Protein AF-A0A432TYW6-F1 (afdb_monomer)

Mean predicted aligned error: 4.81 Å

Secondary structure (DSSP, 8-state):
--SSSS-S------HHHHHHSTTSHHHHHHHT---SSHHHHHHHHHHHHHHH--SS---------

Sequence (65 aa):
FAEDGKIKSYQILAPTEWNFHPQGVLSRMIEAVTYKNEQDLVNQIKLLVDVVDPCVGYSIEIDRL

Radius of gyration: 17.55 Å; Cα contacts (8 Å, |Δi|>4): 36; chains: 1; bounding box: 41×23×50 Å

Structure (mmCIF, N/CA/C/O backbone):
data_AF-A0A432TYW6-F1
#
_entry.id   AF-A0A432TYW6-F1
#
loop_
_atom_site.group_PDB
_atom_site.id
_atom_site.type_symbol
_atom_site.label_atom_id
_atom_site.label_alt_id
_atom_site.label_comp_id
_atom_site.label_asym_id
_atom_site.label_entity_id
_atom_site.label_seq_id
_atom_site.pdbx_PDB_ins_code
_atom_site.Cartn_x
_atom_site.Cartn_y
_atom_site.Cartn_z
_atom_site.occupancy
_atom_site.B_iso_or_equiv
_atom_site.auth_seq_id
_atom_site.auth_comp_id
_atom_site.auth_asym_id
_atom_site.auth_atom_id
_atom_site.pdbx_PDB_model_num
ATOM 1 N N . PHE A 1 1 ? 26.079 -7.138 -20.701 1.00 53.38 1 PHE A N 1
ATOM 2 C CA . PHE A 1 1 ? 25.950 -6.486 -22.020 1.00 53.38 1 PHE A CA 1
ATOM 3 C C . PHE A 1 1 ? 25.181 -7.400 -22.957 1.00 53.38 1 PHE A C 1
ATOM 5 O O . PHE A 1 1 ? 25.412 -8.606 -22.930 1.00 53.38 1 PHE A O 1
ATOM 12 N N . ALA A 1 2 ? 24.206 -6.868 -23.692 1.00 58.19 2 ALA A N 1
ATOM 13 C CA . ALA A 1 2 ? 23.485 -7.622 -24.709 1.00 58.19 2 ALA A CA 1
ATOM 14 C C . ALA A 1 2 ? 24.428 -7.967 -25.867 1.00 58.19 2 ALA A C 1
ATOM 16 O O . ALA A 1 2 ? 24.937 -7.067 -26.520 1.00 58.19 2 ALA A O 1
ATOM 17 N N . GLU A 1 3 ? 24.679 -9.251 -26.091 1.00 63.56 3 GLU A N 1
ATOM 18 C CA . GLU A 1 3 ? 25.211 -9.731 -27.365 1.00 63.56 3 GLU A CA 1
ATOM 19 C C . GLU A 1 3 ? 23.993 -9.867 -28.289 1.00 63.56 3 GLU A C 1
ATOM 21 O O . GLU A 1 3 ? 22.929 -10.288 -27.832 1.00 63.56 3 GLU A O 1
ATOM 26 N N . ASP A 1 4 ? 24.124 -9.413 -29.535 1.00 80.94 4 ASP A N 1
ATOM 27 C CA . ASP A 1 4 ? 23.112 -9.462 -30.608 1.00 80.94 4 ASP A CA 1
ATOM 28 C C . ASP A 1 4 ? 21.996 -8.398 -30.603 1.00 80.94 4 ASP A C 1
ATOM 30 O O . ASP A 1 4 ? 20.981 -8.561 -31.280 1.00 80.94 4 ASP A O 1
ATOM 34 N N . GLY A 1 5 ? 22.157 -7.281 -29.881 1.00 84.94 5 GLY A N 1
ATOM 35 C CA . GLY A 1 5 ? 21.238 -6.133 -30.000 1.00 84.94 5 GLY A CA 1
ATOM 36 C C . GLY A 1 5 ? 19.828 -6.360 -29.432 1.00 84.94 5 GLY A C 1
ATOM 37 O O . GLY A 1 5 ? 18.893 -5.649 -29.792 1.00 84.94 5 GLY A O 1
ATOM 38 N N . LYS A 1 6 ? 19.660 -7.342 -28.539 1.00 86.75 6 LYS A N 1
ATOM 39 C CA . LYS A 1 6 ? 18.381 -7.670 -27.884 1.00 86.75 6 LYS A CA 1
ATOM 40 C C . LYS A 1 6 ? 18.391 -7.306 -26.402 1.00 86.75 6 LYS A C 1
ATOM 42 O O . LYS A 1 6 ? 19.426 -7.351 -25.744 1.00 86.75 6 LYS A O 1
ATOM 47 N N . ILE A 1 7 ? 17.222 -7.012 -25.838 1.00 89.19 7 ILE A N 1
ATOM 48 C CA . ILE A 1 7 ? 17.082 -6.824 -24.390 1.00 89.19 7 ILE A CA 1
ATOM 49 C C . ILE A 1 7 ? 17.265 -8.184 -23.694 1.00 89.19 7 ILE A C 1
ATOM 51 O O . ILE A 1 7 ? 16.446 -9.081 -23.866 1.00 89.19 7 ILE A O 1
ATOM 55 N N . LYS A 1 8 ? 18.353 -8.344 -22.923 1.00 90.44 8 LYS A N 1
ATOM 56 C CA . LYS A 1 8 ? 18.657 -9.585 -22.173 1.00 90.44 8 LYS A CA 1
ATOM 57 C C . LYS A 1 8 ? 17.786 -9.759 -20.920 1.00 90.44 8 LYS A C 1
ATOM 59 O O . LYS A 1 8 ? 17.581 -10.883 -20.481 1.00 90.44 8 LYS A O 1
ATOM 64 N N . SER A 1 9 ? 17.313 -8.662 -20.332 1.00 92.69 9 SER A N 1
ATOM 65 C CA . SER A 1 9 ? 16.393 -8.653 -19.193 1.00 92.69 9 SER A CA 1
ATOM 66 C C . SER A 1 9 ? 15.703 -7.296 -19.115 1.00 92.69 9 SER A C 1
ATOM 68 O O . SER A 1 9 ? 16.324 -6.270 -19.404 1.00 92.69 9 SER A O 1
ATOM 70 N N . TYR A 1 10 ? 14.428 -7.299 -18.743 1.00 92.56 10 TYR A N 1
ATOM 71 C CA . TYR A 1 10 ? 13.626 -6.104 -18.537 1.00 92.56 10 TYR A CA 1
ATOM 72 C C . TYR A 1 10 ? 12.697 -6.340 -17.357 1.00 92.56 10 TYR A C 1
ATOM 74 O O . TYR A 1 10 ? 12.064 -7.391 -17.269 1.00 92.56 10 TYR A O 1
ATOM 82 N N . GLN A 1 11 ? 12.625 -5.368 -16.458 1.00 95.50 11 GLN A N 1
ATOM 83 C CA . GLN A 1 11 ? 11.714 -5.390 -15.326 1.00 95.50 11 GLN A CA 1
ATOM 84 C C . GLN A 1 11 ? 11.038 -4.030 -15.232 1.00 95.50 11 GLN A C 1
ATOM 86 O O . GLN A 1 11 ? 11.673 -2.995 -15.438 1.00 95.50 11 GLN A O 1
ATOM 91 N N . ILE A 1 12 ? 9.748 -4.061 -14.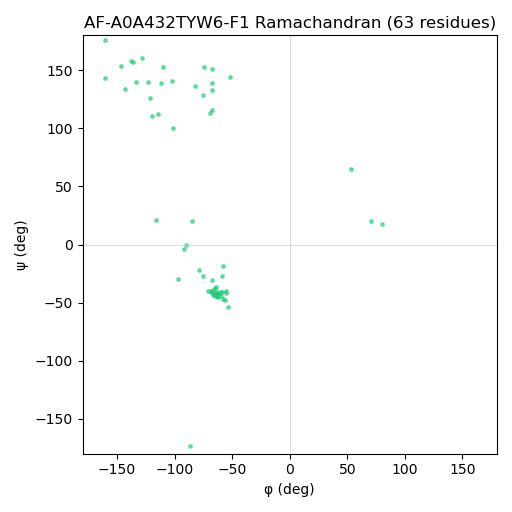926 1.00 93.00 12 ILE A N 1
ATOM 92 C CA . ILE A 1 12 ? 8.965 -2.890 -14.557 1.00 93.00 12 ILE A CA 1
ATOM 93 C C . ILE A 1 12 ? 8.620 -3.073 -13.090 1.00 93.00 12 ILE A C 1
ATOM 95 O O . ILE A 1 12 ? 8.294 -4.180 -12.675 1.00 93.00 12 ILE A O 1
ATOM 99 N N . LEU A 1 13 ? 8.701 -1.985 -12.337 1.00 93.19 13 LEU A N 1
ATOM 100 C CA . LEU A 1 13 ? 8.144 -1.908 -11.001 1.00 93.19 13 LEU A CA 1
ATOM 101 C C . LEU A 1 13 ? 7.021 -0.877 -11.033 1.00 93.19 13 LEU A C 1
ATOM 103 O O . LEU A 1 13 ? 7.268 0.310 -11.258 1.00 93.19 13 LEU A O 1
ATOM 107 N N . ALA A 1 14 ? 5.791 -1.337 -10.855 1.00 93.56 14 ALA A N 1
ATOM 108 C CA . ALA A 1 14 ? 4.630 -0.474 -10.781 1.00 93.56 14 ALA A CA 1
ATOM 109 C C . ALA A 1 14 ? 4.573 0.257 -9.424 1.00 93.56 14 ALA A C 1
ATOM 111 O O . ALA A 1 14 ? 5.019 -0.281 -8.405 1.00 93.56 14 ALA A O 1
ATOM 112 N N . PRO A 1 15 ? 3.957 1.452 -9.360 1.00 93.06 15 PRO A N 1
ATOM 113 C CA . PRO A 1 15 ? 3.739 2.151 -8.094 1.00 93.06 15 PRO A CA 1
ATOM 114 C C . PRO A 1 15 ? 2.984 1.300 -7.065 1.00 93.06 15 PRO A C 1
ATOM 116 O O . PRO A 1 15 ? 3.355 1.285 -5.895 1.00 93.06 15 PRO A O 1
ATOM 119 N N . THR A 1 16 ? 1.975 0.535 -7.499 1.00 94.00 16 THR A N 1
ATOM 120 C CA . THR A 1 16 ? 1.224 -0.369 -6.616 1.00 94.00 16 THR A CA 1
ATOM 121 C C . THR A 1 16 ? 2.115 -1.465 -6.034 1.0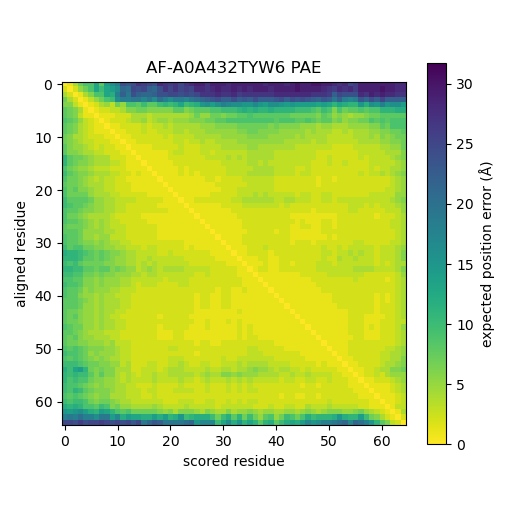0 94.00 16 THR A C 1
ATOM 123 O O . THR A 1 16 ? 2.030 -1.715 -4.838 1.00 94.00 16 THR A O 1
ATOM 126 N N . GLU A 1 17 ? 3.024 -2.057 -6.820 1.00 94.50 17 GLU A N 1
ATOM 127 C CA . GLU A 1 17 ? 3.976 -3.062 -6.318 1.00 94.50 17 GLU A CA 1
ATOM 128 C C . GLU A 1 17 ? 4.909 -2.472 -5.259 1.00 94.50 17 GLU A C 1
ATOM 130 O O . GLU A 1 17 ? 5.153 -3.098 -4.231 1.00 94.50 17 GLU A O 1
ATOM 135 N N . TRP A 1 18 ? 5.396 -1.247 -5.470 1.00 94.69 18 TRP A N 1
ATOM 136 C CA . TRP A 1 18 ? 6.249 -0.573 -4.493 1.00 94.69 18 TRP A CA 1
ATOM 137 C C . TRP A 1 18 ? 5.481 -0.194 -3.217 1.00 94.69 18 TRP A C 1
ATOM 139 O O . TRP A 1 18 ? 5.982 -0.385 -2.105 1.00 94.69 18 TRP A O 1
ATOM 149 N N . ASN A 1 19 ? 4.242 0.288 -3.357 1.00 96.00 19 ASN A N 1
ATOM 150 C CA . ASN A 1 19 ? 3.424 0.722 -2.228 1.00 96.00 19 ASN A CA 1
ATOM 151 C C . ASN A 1 19 ? 2.930 -0.446 -1.357 1.00 96.00 19 ASN A C 1
ATOM 153 O O . ASN A 1 19 ? 2.928 -0.323 -0.129 1.00 96.00 19 ASN A O 1
ATOM 157 N N . PHE A 1 20 ? 2.543 -1.562 -1.989 1.00 95.81 20 PHE A N 1
ATOM 158 C CA . PHE A 1 20 ? 2.036 -2.786 -1.347 1.00 95.81 20 PHE A CA 1
ATOM 159 C C . PHE A 1 20 ? 3.133 -3.793 -1.001 1.00 95.81 20 PHE A C 1
ATOM 161 O O . PHE 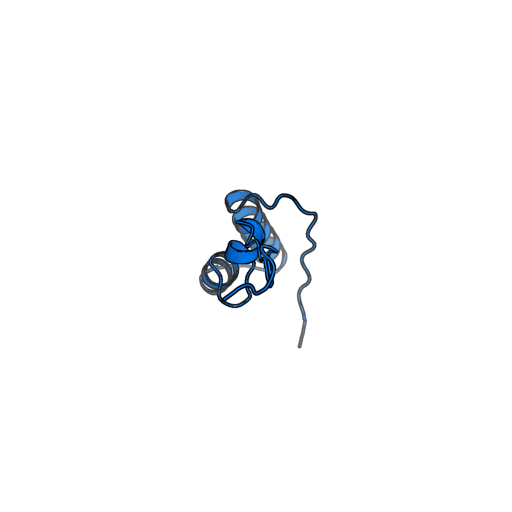A 1 20 ? 2.842 -4.854 -0.448 1.00 95.81 20 PHE A O 1
ATOM 168 N N . HIS A 1 21 ? 4.396 -3.485 -1.305 1.00 95.94 21 HIS A N 1
ATOM 169 C CA . HIS A 1 21 ? 5.513 -4.326 -0.905 1.00 95.94 21 HIS A CA 1
ATOM 170 C C . HIS A 1 21 ? 5.445 -4.612 0.614 1.00 95.94 21 HIS A C 1
ATOM 172 O O . HIS A 1 21 ? 5.101 -3.707 1.379 1.00 95.94 21 HIS A O 1
ATOM 178 N N . PRO A 1 22 ? 5.834 -5.808 1.101 1.00 95.50 22 PRO A N 1
ATOM 179 C CA . PRO A 1 22 ? 5.814 -6.131 2.537 1.00 95.50 22 PRO A CA 1
ATOM 180 C C . PRO A 1 22 ? 6.654 -5.193 3.418 1.00 95.50 22 PRO A C 1
ATOM 182 O O . PRO A 1 22 ? 6.486 -5.138 4.625 1.00 95.50 22 PRO A O 1
ATOM 185 N N . GLN A 1 23 ? 7.581 -4.452 2.810 1.00 95.56 23 GLN A N 1
ATOM 186 C CA . GLN A 1 23 ? 8.379 -3.399 3.457 1.00 95.56 23 GLN A CA 1
ATOM 187 C C . GLN A 1 23 ? 8.084 -2.011 2.857 1.00 95.56 23 GLN A C 1
ATOM 189 O O . GLN A 1 23 ? 8.928 -1.112 2.883 1.00 95.56 23 GLN A O 1
ATOM 194 N N . GLY A 1 24 ? 6.927 -1.868 2.217 1.00 94.56 24 GLY A N 1
ATOM 195 C CA . GLY A 1 24 ? 6.454 -0.687 1.503 1.00 94.56 24 GLY A CA 1
ATOM 196 C C . GLY A 1 24 ? 5.740 0.307 2.415 1.00 94.56 24 GLY A C 1
ATOM 197 O O . GLY A 1 24 ? 5.740 0.177 3.642 1.00 94.56 24 GLY A O 1
ATOM 198 N N . VAL A 1 25 ? 5.157 1.345 1.814 1.00 96.06 25 VAL A N 1
ATOM 199 C CA . VAL A 1 25 ? 4.491 2.418 2.567 1.00 96.06 25 VAL A CA 1
ATOM 200 C C . VAL A 1 25 ? 3.215 1.933 3.249 1.00 96.06 25 VAL A C 1
ATOM 202 O O . VAL A 1 25 ? 3.004 2.279 4.408 1.00 96.06 25 VAL A O 1
ATOM 205 N N . LEU A 1 26 ? 2.408 1.089 2.593 1.00 97.00 26 LEU A N 1
ATOM 206 C CA . LEU A 1 26 ? 1.156 0.607 3.176 1.00 97.00 26 LEU A CA 1
ATOM 207 C C . LEU A 1 26 ? 1.416 -0.206 4.449 1.00 97.00 26 LEU A C 1
ATOM 209 O O . LEU A 1 26 ? 0.800 0.081 5.469 1.00 97.00 26 LEU A O 1
ATOM 213 N N . SER A 1 27 ? 2.393 -1.122 4.434 1.00 96.94 27 SER A N 1
ATOM 214 C CA . SER A 1 27 ? 2.777 -1.895 5.630 1.00 96.94 27 SER A CA 1
ATOM 215 C C . SER A 1 27 ? 3.160 -0.987 6.801 1.00 96.94 27 SER A C 1
ATOM 217 O O . SER A 1 27 ? 2.641 -1.142 7.902 1.00 96.94 27 SER A O 1
ATOM 219 N N . ARG A 1 28 ? 4.002 0.026 6.553 1.00 97.19 28 ARG A N 1
ATOM 220 C CA . ARG A 1 28 ? 4.419 0.978 7.597 1.00 97.19 28 ARG A CA 1
ATOM 221 C C . ARG A 1 28 ? 3.263 1.821 8.131 1.00 97.19 28 ARG A C 1
ATOM 223 O O . ARG A 1 28 ? 3.235 2.132 9.316 1.00 97.19 28 ARG A O 1
ATOM 230 N N . MET A 1 29 ? 2.324 2.217 7.270 1.00 97.19 29 MET A N 1
ATOM 231 C CA . MET A 1 29 ? 1.133 2.948 7.710 1.00 97.19 29 MET A CA 1
ATOM 232 C C . MET A 1 29 ? 0.244 2.067 8.586 1.00 97.19 29 MET A C 1
ATOM 234 O O . MET A 1 29 ? -0.192 2.530 9.634 1.00 97.19 29 MET A O 1
ATOM 238 N N . ILE A 1 30 ? 0.028 0.806 8.195 1.00 96.62 30 ILE A N 1
ATOM 239 C CA . ILE A 1 30 ? -0.755 -0.177 8.957 1.00 96.62 30 ILE A CA 1
ATOM 240 C C . ILE A 1 30 ? -0.151 -0.405 10.349 1.00 96.62 30 ILE A C 1
ATOM 242 O O . ILE A 1 30 ? -0.882 -0.378 11.335 1.00 96.62 30 ILE A O 1
ATOM 246 N N . GLU A 1 31 ? 1.172 -0.553 10.452 1.00 96.44 31 GLU A N 1
ATOM 247 C CA . GLU A 1 31 ? 1.886 -0.700 11.733 1.00 96.44 31 GLU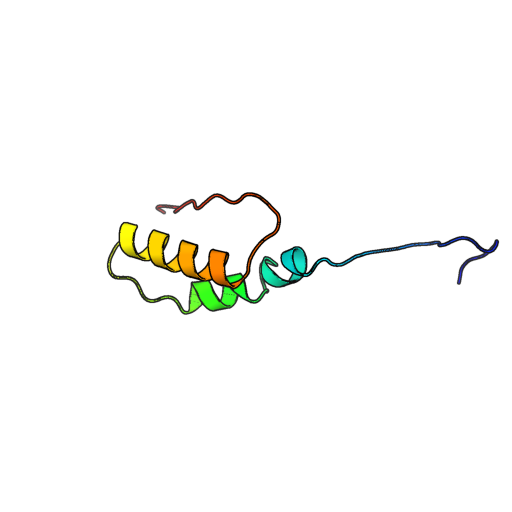 A CA 1
ATOM 248 C C . GLU A 1 31 ? 1.681 0.492 12.685 1.00 96.44 31 GLU A C 1
ATOM 250 O O . GLU A 1 31 ? 1.745 0.335 13.903 1.00 96.44 31 GLU A O 1
ATOM 255 N N . ALA A 1 32 ? 1.422 1.682 12.140 1.00 96.69 32 ALA A N 1
ATOM 256 C CA . ALA A 1 32 ? 1.184 2.902 12.905 1.00 96.69 32 ALA A CA 1
ATOM 257 C C . ALA A 1 32 ? -0.304 3.155 13.224 1.00 96.69 32 ALA A C 1
ATOM 259 O O . ALA A 1 32 ? -0.621 4.132 13.910 1.00 96.69 32 ALA A O 1
ATOM 260 N N . VAL A 1 33 ? -1.229 2.317 12.735 1.00 96.44 33 VAL A N 1
ATOM 261 C CA . VAL A 1 33 ? -2.669 2.489 12.972 1.00 96.44 33 VAL A CA 1
ATOM 262 C C . VAL A 1 33 ? -3.000 2.257 14.440 1.00 96.44 33 VAL A C 1
ATOM 264 O O . VAL A 1 33 ? -2.642 1.250 15.046 1.00 96.44 33 VAL A O 1
ATOM 267 N N . THR A 1 34 ? -3.789 3.172 14.996 1.00 96.94 34 THR A N 1
ATOM 268 C CA . THR A 1 34 ? -4.497 2.953 16.259 1.00 96.94 34 THR A CA 1
ATOM 269 C C . THR A 1 34 ? -5.958 2.647 15.958 1.00 96.94 34 THR A C 1
ATOM 271 O O . THR A 1 34 ? -6.543 3.230 15.047 1.00 96.94 34 THR A O 1
ATOM 274 N N . TYR A 1 35 ? -6.547 1.714 16.703 1.00 97.06 35 TYR A N 1
ATOM 275 C CA . TYR A 1 35 ? -7.923 1.268 16.497 1.00 97.06 35 TYR A CA 1
ATOM 276 C C . TYR A 1 35 ? -8.581 0.903 17.829 1.00 97.06 35 TYR A C 1
ATOM 278 O O . TYR A 1 35 ? -7.912 0.550 18.800 1.00 97.06 35 TYR A O 1
ATOM 286 N N . LYS A 1 36 ? -9.910 1.001 17.883 1.00 97.50 36 LYS A N 1
ATOM 287 C CA . LYS A 1 36 ? -10.704 0.733 19.097 1.00 97.50 36 LYS A CA 1
ATOM 288 C C . LYS A 1 36 ? -11.294 -0.674 19.141 1.00 97.50 36 LYS 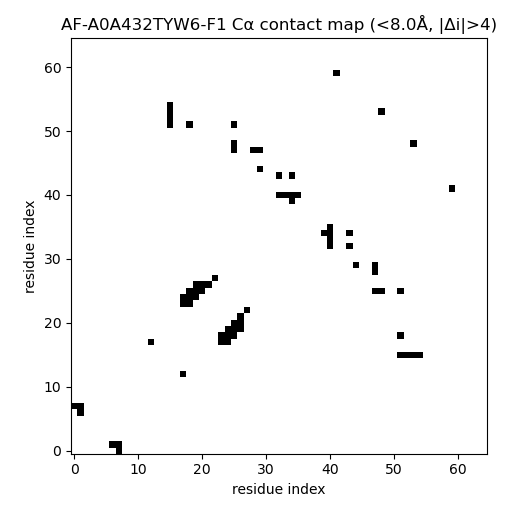A C 1
ATOM 290 O O . LYS A 1 36 ? -11.551 -1.198 20.219 1.00 97.50 36 LYS A O 1
ATOM 295 N N . ASN A 1 37 ? -11.584 -1.249 17.979 1.00 95.94 37 ASN A N 1
ATOM 296 C CA . ASN A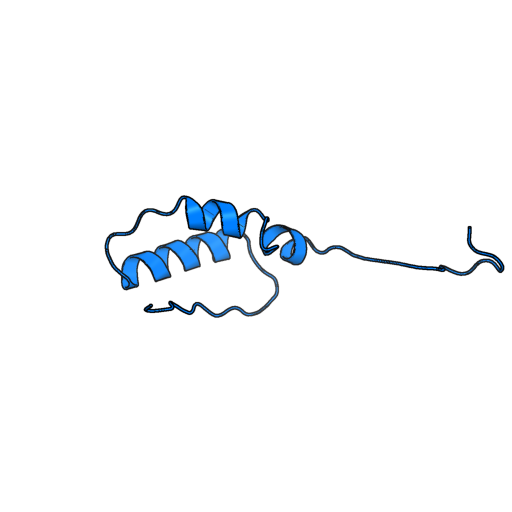 1 37 ? -12.142 -2.589 17.804 1.00 95.94 37 ASN A CA 1
ATOM 297 C C . ASN A 1 37 ? -11.879 -3.080 16.369 1.00 95.94 37 ASN A C 1
ATOM 299 O O . ASN A 1 37 ? -11.356 -2.332 15.545 1.00 95.94 37 ASN A O 1
ATOM 303 N N . GLU A 1 38 ? -12.256 -4.324 16.071 1.00 95.19 38 GLU A N 1
ATOM 304 C CA . GLU A 1 38 ? -12.028 -4.960 14.764 1.00 95.19 38 GLU A CA 1
ATOM 305 C C . GLU A 1 38 ? -12.679 -4.188 13.602 1.00 95.19 38 GLU A C 1
ATOM 307 O O . GLU A 1 38 ? -12.059 -3.984 12.562 1.00 95.19 38 GLU A O 1
ATOM 312 N N . GLN A 1 39 ? -13.903 -3.685 13.789 1.00 96.31 39 GLN A N 1
ATOM 313 C CA . GLN A 1 39 ? -14.602 -2.927 12.749 1.00 96.31 39 GLN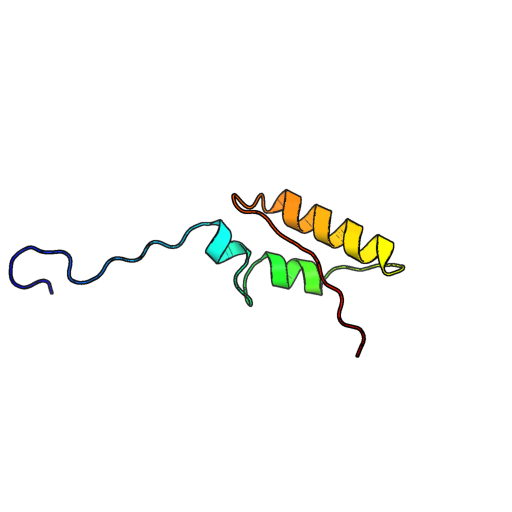 A CA 1
ATOM 314 C C . GLN A 1 39 ? -13.916 -1.586 12.454 1.00 96.31 39 GLN A C 1
ATOM 316 O O . GLN A 1 39 ? -13.833 -1.17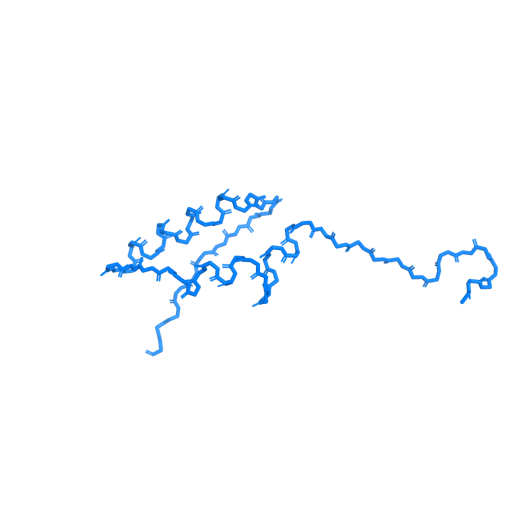4 11.296 1.00 96.31 39 GLN A O 1
ATOM 321 N N . ASP A 1 40 ? -13.431 -0.906 13.495 1.00 97.75 40 ASP A N 1
ATOM 322 C CA . ASP A 1 40 ? -12.646 0.322 13.367 1.00 97.75 40 ASP A CA 1
ATOM 323 C C . ASP A 1 40 ? -11.318 0.043 12.658 1.00 97.75 40 ASP A C 1
ATOM 325 O O . ASP A 1 40 ? -10.998 0.742 11.703 1.00 97.75 40 ASP A O 1
ATOM 329 N N . LEU A 1 41 ? -10.613 -1.036 13.023 1.00 96.81 41 LEU A N 1
ATOM 330 C CA . LEU A 1 41 ? -9.400 -1.471 12.328 1.00 96.81 41 LEU A CA 1
ATOM 331 C C . LEU A 1 41 ? -9.663 -1.643 10.828 1.00 96.81 41 LEU A C 1
ATOM 333 O O . LEU A 1 41 ? -9.004 -0.990 10.028 1.00 96.81 41 LEU A O 1
ATOM 337 N N . VAL A 1 42 ? -10.668 -2.432 10.433 1.00 97.38 42 VAL A N 1
ATOM 338 C CA . VAL A 1 42 ? -11.011 -2.627 9.011 1.00 97.38 42 VAL A CA 1
ATOM 339 C C . VAL A 1 42 ? -11.277 -1.295 8.305 1.00 97.38 42 VAL A C 1
ATOM 341 O O . VAL A 1 42 ? -10.826 -1.100 7.178 1.00 97.38 42 VAL A O 1
ATOM 344 N N . ASN A 1 43 ? -11.982 -0.363 8.950 1.00 97.81 43 ASN A N 1
ATOM 345 C CA . ASN A 1 43 ? -12.260 0.948 8.365 1.00 97.81 43 ASN A CA 1
ATOM 346 C C . ASN A 1 43 ? -10.988 1.794 8.199 1.00 97.81 43 ASN A C 1
ATOM 348 O O . ASN A 1 43 ? -10.818 2.412 7.149 1.00 97.81 43 ASN A O 1
ATOM 352 N N . GLN A 1 44 ? -10.081 1.795 9.182 1.00 98.19 44 GLN A N 1
ATOM 353 C CA . GLN A 1 44 ? -8.792 2.487 9.070 1.00 98.19 44 GLN A CA 1
ATOM 354 C C . GLN A 1 44 ? -7.939 1.888 7.946 1.00 98.19 44 GLN A C 1
ATOM 356 O O . GLN A 1 44 ? -7.392 2.627 7.132 1.00 98.19 44 GLN A O 1
ATOM 361 N N . ILE A 1 45 ? -7.872 0.557 7.844 1.00 97.88 45 ILE A N 1
ATOM 362 C CA . ILE A 1 45 ? -7.115 -0.121 6.783 1.00 97.88 45 ILE A CA 1
ATOM 363 C C . ILE A 1 45 ? -7.677 0.227 5.401 1.00 97.88 45 ILE A C 1
ATOM 365 O O . ILE A 1 45 ? -6.901 0.532 4.501 1.00 97.88 45 ILE A O 1
ATOM 369 N N . LYS A 1 46 ? -9.007 0.258 5.233 1.00 97.81 46 LYS A N 1
ATOM 370 C CA . LYS A 1 46 ? -9.635 0.697 3.974 1.00 97.81 46 LYS A CA 1
ATOM 371 C C . LYS A 1 46 ? -9.225 2.117 3.595 1.00 97.81 46 LYS A C 1
ATOM 373 O O . LYS A 1 46 ? -8.801 2.328 2.469 1.00 97.81 46 LYS A O 1
ATOM 378 N N . LEU A 1 47 ? -9.264 3.060 4.540 1.00 97.94 47 LEU A N 1
ATOM 379 C CA . LEU A 1 47 ? -8.836 4.440 4.285 1.00 97.94 47 LEU A CA 1
ATOM 380 C C . LEU A 1 47 ? -7.370 4.518 3.840 1.00 97.94 47 LEU A C 1
ATOM 382 O O . LEU A 1 47 ? -7.046 5.270 2.926 1.00 97.94 47 LEU A O 1
ATOM 386 N N . LEU A 1 48 ? -6.484 3.735 4.460 1.00 97.81 48 LEU A N 1
ATOM 387 C CA . LEU A 1 48 ? -5.080 3.682 4.053 1.00 97.81 48 LEU A CA 1
ATOM 388 C C . LEU A 1 48 ? -4.908 3.101 2.648 1.00 97.81 48 LEU A C 1
ATOM 390 O O . LEU A 1 48 ? -4.113 3.625 1.871 1.00 97.81 48 LEU A O 1
ATOM 394 N N . VAL A 1 49 ? -5.648 2.042 2.315 1.00 97.25 49 VAL A N 1
ATOM 395 C CA . VAL A 1 49 ? -5.639 1.453 0.972 1.00 97.25 49 VAL A CA 1
ATOM 396 C C . VAL A 1 49 ? -6.155 2.454 -0.065 1.00 97.25 49 VAL A C 1
ATOM 398 O O . VAL A 1 49 ? -5.512 2.630 -1.096 1.00 97.25 49 VAL A O 1
ATOM 401 N N . ASP A 1 50 ? -7.244 3.164 0.231 1.00 96.00 50 ASP A N 1
ATOM 402 C CA . ASP A 1 50 ? -7.837 4.160 -0.668 1.00 96.00 50 ASP A CA 1
ATOM 403 C C . ASP A 1 50 ? -6.885 5.343 -0.929 1.00 96.00 50 ASP A C 1
ATOM 405 O O . ASP A 1 50 ? -6.808 5.838 -2.049 1.00 96.00 50 ASP A O 1
ATOM 409 N N . VAL A 1 51 ? -6.103 5.773 0.071 1.00 95.38 51 VAL A N 1
ATOM 410 C CA . VAL A 1 51 ? -5.081 6.829 -0.096 1.00 95.38 51 VAL A CA 1
ATOM 411 C C . VAL A 1 51 ? -3.922 6.380 -0.991 1.00 95.38 51 VAL A C 1
ATOM 413 O O . VAL A 1 51 ? -3.309 7.205 -1.669 1.00 95.38 51 VAL A O 1
ATOM 416 N N . VAL A 1 52 ? -3.603 5.085 -0.992 1.00 94.75 52 VAL A N 1
ATOM 417 C CA . VAL A 1 52 ? -2.562 4.507 -1.856 1.00 94.75 52 VAL A CA 1
ATOM 418 C C . VAL A 1 52 ? -3.060 4.298 -3.291 1.00 94.75 52 VAL A C 1
ATOM 420 O O . VAL A 1 52 ? -2.232 4.238 -4.201 1.00 94.75 52 VAL A O 1
ATOM 423 N N . ASP A 1 53 ? -4.379 4.210 -3.482 1.00 95.25 53 ASP A N 1
ATOM 424 C CA . ASP A 1 53 ? -5.065 4.089 -4.774 1.00 95.25 53 ASP A CA 1
ATOM 425 C C . ASP A 1 53 ? -4.533 2.925 -5.643 1.00 95.25 53 ASP A C 1
ATOM 427 O O . ASP A 1 53 ? -3.897 3.131 -6.684 1.00 95.25 53 ASP A O 1
ATOM 431 N N . PRO A 1 54 ? -4.703 1.656 -5.211 1.00 95.06 54 PRO A N 1
ATOM 432 C CA . PRO A 1 54 ? -4.290 0.515 -6.018 1.00 95.06 54 PRO A CA 1
ATOM 433 C C . PRO A 1 54 ? -5.149 0.377 -7.278 1.00 95.06 54 PRO A C 1
ATOM 435 O O . PRO A 1 54 ? -6.375 0.405 -7.233 1.00 95.06 54 PRO A O 1
ATOM 438 N N . CYS A 1 55 ? -4.512 0.064 -8.405 1.00 91.31 55 CYS A N 1
ATOM 439 C CA . CYS A 1 55 ? -5.204 -0.257 -9.656 1.00 91.31 55 CYS A CA 1
ATOM 440 C C . CYS A 1 55 ? -5.626 -1.740 -9.773 1.00 91.31 55 CYS A C 1
ATOM 442 O O . CYS A 1 55 ? -5.853 -2.242 -10.874 1.00 91.31 55 CYS A O 1
ATOM 444 N N . VAL A 1 56 ? -5.721 -2.454 -8.645 1.00 90.38 56 VAL A N 1
ATOM 445 C CA . VAL A 1 56 ? -6.085 -3.878 -8.542 1.00 90.38 56 VAL A CA 1
ATOM 446 C C . VA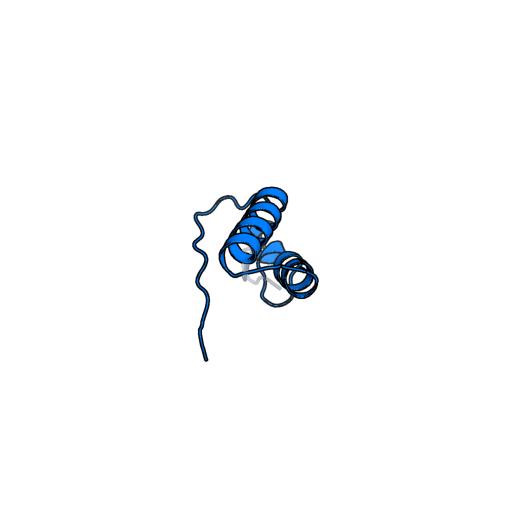L A 1 56 ? -7.085 -4.090 -7.403 1.00 90.38 56 VAL A C 1
ATOM 448 O O . VAL A 1 56 ? -7.150 -3.294 -6.469 1.00 90.38 56 VAL A O 1
ATOM 451 N N . GLY A 1 57 ? -7.866 -5.172 -7.463 1.00 93.19 57 GLY A N 1
ATOM 452 C CA . GLY A 1 57 ? -8.766 -5.543 -6.367 1.00 93.19 57 GLY A CA 1
ATOM 453 C C . GLY A 1 57 ? -8.004 -5.974 -5.108 1.00 93.19 57 GLY A C 1
ATOM 454 O O . GLY A 1 57 ? -6.908 -6.524 -5.207 1.00 93.19 57 GLY A O 1
ATOM 455 N N . TYR A 1 58 ? -8.602 -5.759 -3.933 1.00 94.81 58 TYR A N 1
ATOM 456 C CA . TYR A 1 58 ? -8.037 -6.157 -2.642 1.00 94.81 58 TYR A CA 1
ATOM 457 C C . TYR A 1 58 ? -9.100 -6.752 -1.707 1.00 94.81 58 TYR A C 1
ATOM 459 O O . TYR A 1 58 ? -10.296 -6.484 -1.847 1.00 94.81 58 TYR A O 1
ATOM 467 N N . SER A 1 59 ? -8.649 -7.541 -0.733 1.00 95.19 59 SER A N 1
ATOM 468 C CA . SER A 1 59 ? -9.431 -8.019 0.411 1.00 95.19 59 SER A CA 1
ATOM 469 C C . SER A 1 59 ? -8.677 -7.728 1.711 1.00 95.19 59 SER A C 1
ATOM 471 O O . SER A 1 59 ? -7.475 -7.469 1.699 1.00 95.19 59 SER A O 1
ATOM 473 N N . ILE A 1 60 ? -9.397 -7.726 2.833 1.00 95.38 60 ILE A N 1
ATOM 474 C CA . ILE A 1 60 ? -8.821 -7.576 4.173 1.00 95.38 60 ILE A CA 1
ATOM 475 C C . ILE A 1 60 ? -9.214 -8.813 4.970 1.00 95.38 60 ILE A C 1
ATOM 477 O O . ILE A 1 60 ? -10.402 -9.123 5.075 1.00 95.38 60 ILE A O 1
ATOM 481 N N . GLU A 1 61 ? -8.219 -9.482 5.539 1.00 94.75 61 GLU A N 1
ATOM 482 C CA . GLU A 1 61 ? -8.379 -10.643 6.410 1.00 94.75 61 GLU A CA 1
ATOM 483 C C . GLU A 1 61 ? -7.705 -10.342 7.749 1.00 94.75 61 GLU A C 1
ATOM 485 O O . GLU A 1 61 ? -6.658 -9.693 7.797 1.00 94.75 61 GLU A O 1
ATOM 490 N N . ILE A 1 62 ? -8.343 -10.755 8.844 1.00 92.31 62 ILE A N 1
ATOM 491 C CA . ILE A 1 62 ? -7.828 -10.565 10.200 1.00 92.31 62 ILE A CA 1
ATOM 492 C C . ILE A 1 62 ? -7.650 -11.944 10.814 1.00 92.31 62 ILE A C 1
ATOM 494 O O . ILE A 1 62 ? -8.631 -12.624 11.125 1.00 92.31 62 ILE A O 1
ATOM 498 N N . ASP A 1 63 ? -6.393 -12.329 11.006 1.00 90.19 63 ASP A N 1
ATOM 499 C CA . ASP A 1 63 ? -6.050 -13.574 11.678 1.00 90.19 63 ASP A CA 1
ATOM 500 C C . ASP A 1 63 ? -6.262 -13.438 13.187 1.00 90.19 63 ASP A C 1
ATOM 502 O O . ASP A 1 63 ? -5.769 -12.514 13.840 1.00 90.19 63 ASP A O 1
ATOM 506 N N . ARG A 1 64 ? -7.000 -14.393 13.753 1.00 81.25 64 ARG A N 1
ATOM 507 C CA . ARG A 1 64 ? -7.138 -14.571 15.199 1.00 81.25 64 ARG A CA 1
ATOM 508 C C . ARG A 1 64 ? -6.221 -15.722 15.598 1.00 81.25 64 ARG A C 1
ATOM 510 O O . ARG A 1 64 ? -6.560 -16.876 15.342 1.00 81.25 64 ARG A O 1
ATOM 517 N N . LEU A 1 65 ? -5.051 -15.386 16.139 1.00 65.06 65 LEU A N 1
ATOM 518 C CA . LEU A 1 65 ? -4.144 -16.352 16.769 1.00 65.06 65 LEU A CA 1
ATOM 519 C C . LEU A 1 65 ? -4.782 -16.985 18.011 1.00 65.06 65 LEU A C 1
ATOM 521 O O . LEU A 1 65 ? -5.507 -16.261 18.734 1.00 65.06 65 LEU A O 1
#

Foldseek 3Di:
DDDPPDDPDDDDDDLLNQQPPCPHVLVVVLVVDDADDPVRSVVSSVVSCVVSPDPDDDDDDDDDD

pLDDT: mean 92.37, std 9.07, range [53.38, 98.19]

Solvent-accessible surface area (backbone atoms only — not comparable to full-atom values): 4440 Å² total; per-residue (Å²): 132,61,78,88,86,46,86,85,75,85,85,84,83,52,72,53,58,54,36,67,29,90,86,20,58,53,48,56,52,59,75,68,62,82,64,89,47,72,70,49,38,54,53,53,51,48,54,55,48,61,75,66,58,59,95,62,91,85,86,88,84,84,87,82,130